Protein AF-A0A0C2S013-F1 (afdb_monomer)

Secondary structure (DSSP, 8-state):
-------TT--HHHHHHHHHHHT-PPPTT--EE--TTSPPBTTEEPPPTT--TTTTTGGG-

Solvent-accessible surface area (backbone atoms only — not comparable to full-atom values): 4224 Å² total; per-residue (Å²): 140,88,89,80,89,74,62,95,83,60,54,52,52,57,57,48,54,51,38,55,75,75,77,52,78,76,59,86,101,54,67,47,81,46,58,76,74,46,71,82,51,103,54,39,48,46,60,62,84,95,58,80,80,68,76,72,70,61,74,76,111

pLDDT: mean 86.5, std 10.89, range [53.28, 95.25]

Organism: Amanita muscaria (strain Koide BX008) (NCBI:txid946122)

Radius of gyration: 14.31 Å; Cα contacts (8 Å, |Δi|>4): 42; chains: 1; bounding box: 29×26×38 Å

Foldseek 3Di:
DDDDDDDPPDQPQVVVVVCCVPPNDQDPPDADEDEQSYDDDPRYDYPDPPDDPDDPPVVVD

Sequence (61 aa):
YVLSGWEGSAADATVYNDARSTGFPIPADKFYLADAGYATCDELLVPYRGVRYHLAEWRRA

Structure (mmCIF, N/CA/C/O backbone):
data_AF-A0A0C2S013-F1
#
_entry.id   AF-A0A0C2S013-F1
#
loop_
_atom_site.group_PDB
_atom_site.id
_atom_site.type_symbol
_atom_site.label_atom_id
_atom_site.label_alt_id
_atom_site.label_comp_id
_atom_site.label_asym_id
_atom_site.label_entity_id
_atom_site.label_seq_id
_atom_site.pdbx_PDB_ins_code
_atom_site.Cartn_x
_atom_site.Cartn_y
_atom_site.Cartn_z
_atom_site.occupancy
_atom_site.B_iso_or_equiv
_atom_site.auth_seq_id
_atom_site.auth_comp_id
_atom_site.auth_asym_id
_atom_site.auth_atom_id
_atom_site.pdbx_PDB_model_num
ATOM 1 N N . TYR A 1 1 ? -7.106 10.474 5.468 1.00 86.50 1 TYR A N 1
ATOM 2 C CA . TYR A 1 1 ? -7.236 9.458 6.527 1.00 86.50 1 TYR A CA 1
ATOM 3 C C . TYR A 1 1 ? -5.897 9.375 7.236 1.00 86.50 1 TYR A C 1
ATOM 5 O O . TYR A 1 1 ? -4.884 9.452 6.552 1.00 86.50 1 TYR A O 1
ATOM 13 N N . VAL A 1 2 ? -5.885 9.315 8.565 1.00 90.94 2 VAL A N 1
ATOM 14 C CA . VAL A 1 2 ? -4.659 9.165 9.361 1.00 90.94 2 VAL A CA 1
ATOM 15 C C . VAL A 1 2 ? -4.951 8.119 10.425 1.00 90.94 2 VAL A C 1
ATOM 17 O O . VAL A 1 2 ? -5.883 8.299 11.204 1.00 90.94 2 VAL A O 1
ATOM 20 N N . LEU A 1 3 ? -4.157 7.052 10.436 1.00 92.56 3 LEU A N 1
ATOM 21 C CA . LEU A 1 3 ? -4.150 6.037 11.481 1.00 92.56 3 LEU A CA 1
ATOM 22 C C . LEU A 1 3 ? -2.833 6.173 12.244 1.00 92.56 3 LEU A C 1
ATOM 24 O O . LEU A 1 3 ? -1.760 6.100 11.649 1.00 92.56 3 LEU A O 1
ATOM 28 N N . SER A 1 4 ? -2.920 6.432 13.544 1.00 92.94 4 SER A N 1
ATOM 29 C CA . SER A 1 4 ? -1.773 6.619 14.435 1.00 92.94 4 SER A CA 1
ATOM 30 C C . SER A 1 4 ? -1.818 5.614 15.587 1.00 92.94 4 SER A C 1
ATOM 32 O O . SER A 1 4 ? -2.826 4.945 15.793 1.00 92.94 4 SER A O 1
ATOM 34 N N . GLY A 1 5 ? -0.719 5.500 16.340 1.00 94.50 5 GLY A N 1
ATOM 35 C CA . GLY A 1 5 ? -0.617 4.584 17.486 1.00 94.50 5 GLY A CA 1
ATOM 36 C C . GLY A 1 5 ? 0.120 3.275 17.200 1.00 94.50 5 GLY A C 1
ATOM 37 O O . GLY A 1 5 ? 0.312 2.482 18.116 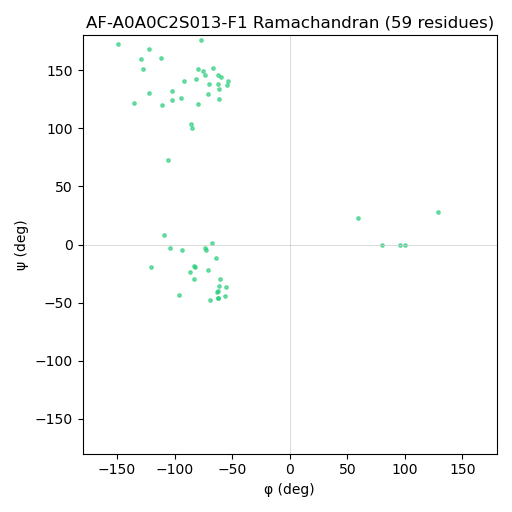1.00 94.50 5 GLY A O 1
ATOM 38 N N . TRP A 1 6 ? 0.583 3.071 15.966 1.00 94.50 6 TRP A N 1
ATOM 39 C CA . TRP A 1 6 ? 1.467 1.964 15.616 1.00 94.50 6 TRP A CA 1
ATOM 40 C C . TRP A 1 6 ? 2.924 2.278 15.962 1.00 94.50 6 TRP A C 1
ATOM 42 O O . TRP A 1 6 ? 3.391 3.409 15.807 1.00 94.50 6 TRP A O 1
ATOM 52 N N . GLU A 1 7 ? 3.644 1.263 16.435 1.00 95.25 7 GLU A N 1
ATOM 53 C CA . GLU A 1 7 ? 5.090 1.338 16.632 1.00 95.25 7 GLU A CA 1
ATOM 54 C C . GLU A 1 7 ? 5.796 1.566 15.287 1.00 95.25 7 GLU A C 1
ATOM 56 O O . GLU A 1 7 ? 5.371 1.037 14.262 1.00 95.25 7 GLU A O 1
ATOM 61 N N . GLY A 1 8 ? 6.906 2.310 15.274 1.00 93.88 8 GLY A N 1
ATOM 62 C CA . GLY A 1 8 ? 7.659 2.584 14.041 1.00 93.88 8 GLY A CA 1
ATOM 63 C C . GLY A 1 8 ? 8.273 1.345 13.369 1.00 93.88 8 GLY A C 1
ATOM 64 O O . GLY A 1 8 ? 8.748 1.441 12.244 1.00 93.88 8 GLY A O 1
ATOM 65 N N . SER A 1 9 ? 8.278 0.198 14.052 1.00 93.25 9 SER A N 1
ATOM 66 C CA . SER A 1 9 ? 8.723 -1.104 13.542 1.00 93.25 9 SER A CA 1
ATOM 67 C C . SER A 1 9 ? 7.583 -1.950 12.955 1.00 93.25 9 SER A C 1
ATOM 69 O O . SER A 1 9 ? 7.836 -3.041 12.439 1.00 93.25 9 SER A O 1
ATOM 71 N N . ALA A 1 10 ? 6.333 -1.482 13.041 1.00 95.00 10 ALA A N 1
ATOM 72 C CA . ALA A 1 10 ? 5.184 -2.206 12.524 1.00 95.00 10 ALA A CA 1
ATOM 73 C C . ALA A 1 10 ? 5.295 -2.396 11.006 1.00 95.00 10 ALA A C 1
ATOM 75 O O . ALA A 1 10 ? 5.670 -1.486 10.272 1.00 95.00 10 ALA A O 1
ATOM 76 N N . ALA A 1 11 ? 4.943 -3.591 10.533 1.00 93.00 11 ALA A N 1
ATOM 77 C CA . ALA A 1 11 ? 4.893 -3.864 9.106 1.00 93.00 11 ALA A CA 1
ATOM 78 C C . ALA A 1 11 ? 3.724 -3.112 8.456 1.00 93.00 11 ALA A C 1
ATOM 80 O O . ALA A 1 11 ? 2.603 -3.137 8.971 1.00 93.00 11 ALA A O 1
ATOM 81 N N . ASP A 1 12 ? 3.960 -2.543 7.277 1.00 92.50 12 ASP A N 1
ATOM 82 C CA . ASP A 1 12 ? 2.960 -1.772 6.530 1.00 92.50 12 ASP A CA 1
ATOM 83 C C . ASP A 1 12 ? 1.674 -2.566 6.264 1.00 92.50 12 ASP A C 1
ATOM 85 O O . ASP A 1 12 ? 0.571 -2.034 6.368 1.00 92.50 12 ASP A O 1
ATOM 89 N N . ALA A 1 13 ? 1.790 -3.874 6.010 1.00 90.06 13 ALA A N 1
ATOM 90 C CA . ALA A 1 13 ? 0.639 -4.760 5.826 1.00 90.06 13 ALA A CA 1
ATOM 91 C C . ALA A 1 13 ? -0.263 -4.841 7.072 1.00 90.06 13 ALA A C 1
ATOM 93 O O . ALA A 1 13 ? -1.485 -4.930 6.950 1.00 90.06 13 ALA A O 1
ATOM 94 N N . THR A 1 14 ? 0.319 -4.792 8.272 1.00 92.81 14 THR A N 1
ATOM 95 C CA . THR A 1 14 ? -0.442 -4.802 9.527 1.00 92.81 14 THR A CA 1
ATOM 96 C C . THR A 1 14 ? -1.213 -3.496 9.689 1.00 92.81 14 THR A C 1
ATOM 98 O O . THR A 1 14 ? -2.417 -3.524 9.940 1.00 92.81 14 THR A O 1
ATOM 101 N N . VAL A 1 15 ? -0.540 -2.363 9.467 1.00 93.75 15 VAL A N 1
ATOM 102 C CA . VAL A 1 15 ? -1.153 -1.028 9.536 1.00 93.75 15 VAL A CA 1
ATOM 103 C C . VAL A 1 15 ? -2.261 -0.884 8.487 1.00 93.75 15 VAL A C 1
ATOM 105 O O . VAL A 1 15 ? -3.332 -0.353 8.775 1.00 93.75 15 VAL A O 1
ATOM 108 N N . TYR A 1 16 ? -2.045 -1.416 7.282 1.00 92.94 16 TYR A N 1
ATOM 109 C CA . TYR A 1 16 ? -3.035 -1.421 6.208 1.00 92.94 16 TYR A CA 1
ATOM 11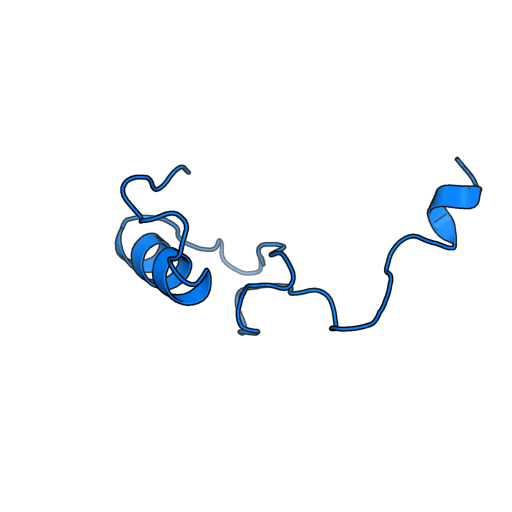0 C C . TYR A 1 16 ? -4.303 -2.206 6.561 1.00 92.94 16 TYR A C 1
ATOM 112 O O . TYR A 1 16 ? -5.415 -1.719 6.346 1.00 92.94 16 TYR A O 1
ATOM 120 N N . ASN A 1 17 ? -4.149 -3.411 7.116 1.00 91.81 17 ASN A N 1
ATOM 121 C CA . ASN A 1 17 ? -5.283 -4.251 7.503 1.00 91.81 17 ASN A CA 1
ATOM 122 C C . ASN A 1 17 ? -6.122 -3.595 8.606 1.00 91.81 17 ASN A 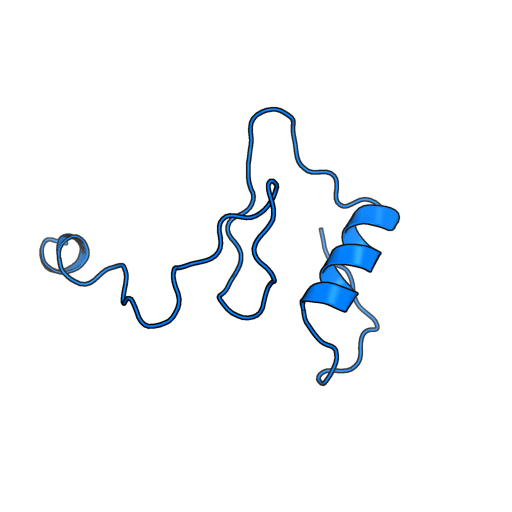C 1
ATOM 124 O O . ASN A 1 17 ? -7.352 -3.604 8.537 1.00 91.81 17 ASN A O 1
ATOM 128 N N . ASP A 1 18 ? -5.464 -2.979 9.588 1.00 94.31 18 ASP A N 1
ATOM 129 C CA . ASP A 1 18 ? -6.144 -2.218 10.633 1.00 94.31 18 ASP A CA 1
ATOM 130 C C . ASP A 1 18 ? -6.907 -1.023 10.040 1.00 94.31 18 ASP A C 1
ATOM 132 O O . ASP A 1 18 ? -8.107 -0.860 10.285 1.00 94.31 18 ASP A O 1
ATOM 136 N N . ALA A 1 19 ? -6.270 -0.263 9.142 1.00 94.31 19 ALA A N 1
ATOM 137 C CA . ALA A 1 19 ? -6.910 0.845 8.438 1.00 94.31 19 ALA A CA 1
ATOM 138 C C . ALA A 1 19 ? -8.169 0.406 7.669 1.00 94.31 19 ALA A C 1
ATOM 140 O O . ALA A 1 19 ? -9.225 1.046 7.756 1.00 94.31 19 ALA A O 1
ATOM 141 N N . ARG A 1 20 ? -8.094 -0.726 6.956 1.00 91.88 20 ARG A N 1
ATOM 142 C CA . ARG A 1 20 ? -9.227 -1.305 6.214 1.00 91.88 20 ARG A CA 1
ATOM 143 C C . ARG A 1 20 ? -10.404 -1.667 7.116 1.00 91.88 20 ARG A C 1
ATOM 145 O O . ARG A 1 20 ? -11.540 -1.607 6.646 1.00 91.88 20 ARG A O 1
ATOM 152 N N . SER A 1 21 ? -10.152 -2.010 8.379 1.00 91.75 21 SER A N 1
ATOM 153 C CA . SER A 1 21 ? -11.192 -2.353 9.357 1.00 91.75 21 SER A CA 1
ATOM 154 C C . SER A 1 21 ? -11.782 -1.142 10.094 1.00 91.75 21 SER A C 1
ATOM 156 O O . SER A 1 21 ? -12.925 -1.196 10.544 1.00 91.75 21 SER A O 1
ATOM 158 N N . THR A 1 22 ? -11.042 -0.031 10.179 1.00 89.81 22 THR A N 1
ATOM 159 C CA . THR A 1 22 ? -11.387 1.138 11.013 1.00 89.81 22 THR A CA 1
ATOM 160 C C . THR A 1 22 ? -11.932 2.340 10.240 1.00 89.81 22 THR A C 1
ATOM 162 O O . THR A 1 22 ? -12.320 3.334 10.852 1.00 89.81 22 THR A O 1
ATOM 165 N N . GLY A 1 23 ? -12.002 2.276 8.907 1.00 89.25 23 GLY A N 1
ATOM 166 C CA . GLY A 1 23 ? -12.628 3.329 8.094 1.00 89.25 23 GLY A CA 1
ATOM 167 C C . GLY A 1 23 ? -11.777 3.862 6.947 1.00 89.25 23 GLY A C 1
ATOM 168 O O . GLY A 1 23 ? -11.959 5.009 6.538 1.00 89.25 23 GLY A O 1
ATOM 169 N N . PHE A 1 24 ? -10.874 3.042 6.407 1.00 92.50 24 PHE A N 1
ATOM 170 C CA . PHE A 1 24 ? -10.154 3.317 5.166 1.00 92.50 24 PHE A CA 1
ATOM 171 C C . PHE A 1 24 ? -10.688 2.455 4.004 1.00 92.50 24 PHE A C 1
ATOM 173 O O . PHE A 1 24 ? -10.038 1.486 3.602 1.00 92.50 24 PHE A O 1
ATOM 180 N N . PRO A 1 25 ? -11.897 2.743 3.478 1.00 90.44 25 PRO A N 1
ATOM 181 C CA . PRO A 1 25 ? -12.439 2.018 2.340 1.00 90.44 25 PRO A CA 1
ATOM 182 C C . PRO A 1 25 ? -11.754 2.454 1.046 1.00 90.44 25 PRO A C 1
ATOM 184 O O . PRO A 1 25 ? -11.383 3.617 0.872 1.00 90.44 25 PRO A O 1
ATOM 187 N N . ILE A 1 26 ? -11.664 1.526 0.104 1.00 90.19 26 ILE A N 1
ATOM 188 C CA . ILE A 1 26 ? -11.203 1.816 -1.250 1.00 90.19 26 ILE A CA 1
ATOM 189 C C . ILE A 1 26 ? -12.436 2.077 -2.109 1.00 90.19 26 ILE A C 1
ATOM 191 O O . ILE A 1 26 ? -13.360 1.260 -2.096 1.00 90.19 26 ILE A O 1
ATOM 195 N N . PRO A 1 27 ? -12.514 3.221 -2.813 1.00 91.12 27 PRO A N 1
ATOM 196 C CA . PRO A 1 27 ? -13.640 3.488 -3.694 1.00 91.12 27 PRO A CA 1
ATOM 197 C C . PRO A 1 27 ? -13.744 2.424 -4.790 1.00 91.12 27 PRO A C 1
ATOM 199 O O . PRO A 1 27 ? -12.724 1.977 -5.312 1.00 91.12 27 PRO A O 1
ATOM 202 N N . ALA A 1 28 ? -14.972 2.075 -5.176 1.00 92.81 28 ALA A N 1
ATOM 203 C CA . ALA A 1 28 ? -15.210 1.168 -6.294 1.00 92.81 28 ALA A CA 1
ATOM 204 C C . ALA A 1 28 ? -14.486 1.651 -7.564 1.00 92.81 28 ALA A C 1
ATOM 206 O O . ALA A 1 28 ? -14.419 2.857 -7.827 1.00 92.81 28 ALA A O 1
ATOM 207 N N . ASP A 1 29 ? -13.933 0.697 -8.316 1.00 92.00 29 ASP A N 1
ATOM 208 C CA . ASP A 1 29 ? -13.188 0.915 -9.563 1.00 92.00 29 ASP A CA 1
ATOM 209 C C . ASP A 1 29 ? -11.947 1.815 -9.422 1.00 92.00 29 ASP A C 1
ATOM 211 O O . ASP A 1 29 ? -11.479 2.420 -10.391 1.00 92.00 29 ASP A O 1
ATOM 215 N N . LYS A 1 30 ? -11.397 1.928 -8.207 1.00 93.50 30 LYS A N 1
ATOM 216 C CA . LYS A 1 30 ? -10.167 2.674 -7.930 1.00 93.50 30 LYS A CA 1
ATOM 217 C C . LYS A 1 30 ? -9.179 1.836 -7.136 1.00 93.50 30 LYS A C 1
ATOM 219 O O . LYS A 1 30 ? -9.543 0.896 -6.442 1.00 93.50 30 LYS A O 1
ATOM 224 N N . PHE A 1 31 ? -7.925 2.261 -7.207 1.00 93.25 31 PHE A N 1
ATOM 225 C CA . PHE A 1 31 ? -6.817 1.693 -6.451 1.00 93.25 31 PHE A CA 1
ATOM 226 C C . PHE A 1 31 ? -6.088 2.813 -5.717 1.00 93.25 31 PHE A C 1
ATOM 228 O O . PHE A 1 31 ? -6.030 3.947 -6.208 1.00 93.25 31 PHE A O 1
ATOM 235 N N . TYR A 1 32 ? -5.489 2.492 -4.573 1.00 93.19 32 TYR A N 1
ATOM 236 C CA . TYR A 1 32 ? -4.500 3.375 -3.961 1.00 93.19 32 TYR A CA 1
ATOM 237 C C . TYR A 1 32 ? -3.097 3.010 -4.434 1.00 93.19 32 TYR A C 1
ATOM 239 O O . TYR A 1 32 ? -2.754 1.838 -4.567 1.00 93.19 32 TYR A O 1
ATOM 247 N N . LEU A 1 33 ? -2.278 4.031 -4.678 1.00 92.69 33 LEU A N 1
ATOM 248 C CA . LEU A 1 33 ? -0.848 3.857 -4.893 1.00 92.69 33 LEU A CA 1
ATOM 249 C C . LEU A 1 33 ? -0.178 3.692 -3.527 1.00 92.69 33 LEU A C 1
ATOM 251 O O . LEU A 1 33 ? -0.289 4.581 -2.683 1.00 92.69 33 LEU A O 1
ATOM 255 N N . ALA A 1 34 ? 0.497 2.568 -3.326 1.00 91.88 34 ALA A N 1
ATOM 256 C CA . ALA A 1 34 ? 1.244 2.271 -2.112 1.00 91.88 34 ALA A CA 1
ATOM 257 C C . ALA A 1 34 ? 2.747 2.248 -2.405 1.00 91.88 34 ALA A C 1
ATOM 259 O O . ALA A 1 34 ? 3.168 2.113 -3.555 1.00 91.88 34 ALA A O 1
ATOM 260 N N . ASP A 1 35 ? 3.574 2.395 -1.375 1.00 89.81 35 ASP A N 1
ATOM 261 C CA . ASP A 1 35 ? 5.012 2.187 -1.519 1.00 89.81 35 ASP A CA 1
ATOM 262 C C . ASP A 1 35 ? 5.364 0.684 -1.563 1.00 89.81 35 ASP A C 1
ATOM 264 O O . ASP A 1 35 ? 4.508 -0.193 -1.440 1.00 89.81 35 ASP A O 1
ATOM 268 N N . ALA A 1 36 ? 6.647 0.377 -1.769 1.00 88.69 36 ALA A N 1
ATOM 269 C CA . ALA A 1 36 ? 7.136 -0.994 -1.933 1.00 88.69 36 ALA A CA 1
ATOM 270 C C . ALA A 1 36 ? 7.171 -1.835 -0.635 1.00 88.69 36 ALA A C 1
ATOM 272 O O . ALA A 1 36 ? 7.567 -3.004 -0.693 1.00 88.69 36 ALA A O 1
ATOM 273 N N . GLY A 1 37 ? 6.822 -1.253 0.515 1.00 88.44 37 GLY A N 1
ATOM 274 C CA . GLY A 1 37 ? 6.697 -1.945 1.798 1.00 88.44 37 GLY A CA 1
ATOM 275 C C . GLY A 1 37 ? 5.353 -2.659 1.974 1.00 88.44 37 GLY A C 1
ATOM 276 O O . GLY A 1 37 ? 5.260 -3.633 2.725 1.00 88.44 37 GLY A O 1
ATOM 277 N N . TYR A 1 38 ? 4.338 -2.269 1.198 1.00 92.00 38 TYR A N 1
ATOM 278 C CA . TYR A 1 38 ? 3.022 -2.905 1.203 1.00 92.00 38 TYR A CA 1
ATOM 279 C C . TYR A 1 38 ? 3.001 -4.200 0.382 1.00 92.00 38 TYR A C 1
ATOM 281 O O . TYR A 1 38 ? 3.728 -4.380 -0.599 1.00 92.00 38 TYR A O 1
ATOM 289 N N . ALA A 1 39 ? 2.121 -5.118 0.781 1.00 87.19 39 ALA A N 1
ATOM 290 C CA . ALA A 1 39 ? 1.859 -6.334 0.025 1.00 87.19 39 ALA A CA 1
ATOM 291 C C . ALA A 1 39 ? 1.042 -6.026 -1.240 1.00 87.19 39 ALA A C 1
ATOM 293 O O . ALA A 1 39 ? 0.167 -5.162 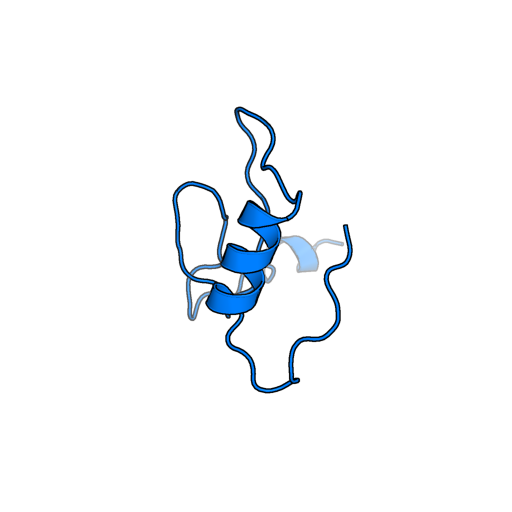-1.233 1.00 87.19 39 ALA A O 1
ATOM 294 N N . THR A 1 40 ? 1.302 -6.763 -2.321 1.00 87.50 40 THR A N 1
ATOM 295 C CA . THR A 1 40 ? 0.484 -6.691 -3.538 1.00 87.50 40 THR A CA 1
ATOM 296 C C . THR A 1 40 ? -0.884 -7.327 -3.287 1.00 87.50 40 THR A C 1
ATOM 298 O O . THR A 1 40 ? -0.960 -8.462 -2.817 1.00 87.50 40 THR A O 1
ATOM 301 N N . CYS A 1 41 ? -1.955 -6.613 -3.625 1.00 87.75 41 CYS A N 1
ATOM 302 C CA . CYS A 1 41 ? -3.334 -7.096 -3.579 1.00 87.75 41 CYS A CA 1
ATOM 303 C C . CYS A 1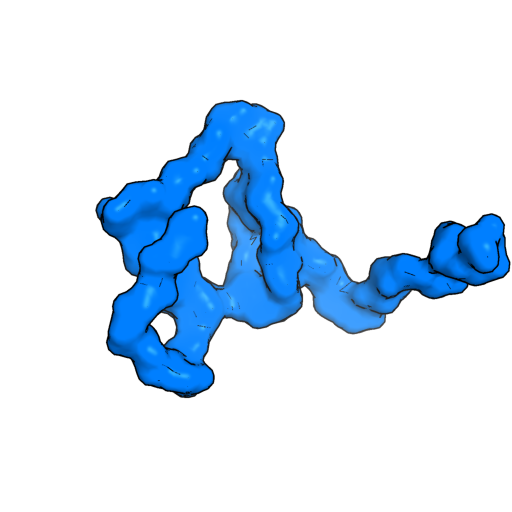 41 ? -4.170 -6.410 -4.669 1.00 87.75 41 CYS A C 1
ATOM 305 O O . CYS A 1 41 ? -3.712 -5.450 -5.288 1.00 87.75 41 CYS A O 1
ATOM 307 N N . ASP A 1 42 ? -5.412 -6.854 -4.858 1.00 88.12 42 ASP A N 1
ATOM 308 C CA . ASP A 1 42 ? -6.341 -6.326 -5.875 1.00 88.12 42 ASP A CA 1
ATOM 309 C C . ASP A 1 42 ? -6.795 -4.879 -5.618 1.00 88.12 42 ASP A C 1
ATOM 311 O O . ASP A 1 42 ? -7.603 -4.321 -6.347 1.00 88.12 42 ASP A O 1
ATOM 315 N N . GLU A 1 43 ? -6.297 -4.265 -4.557 1.00 91.69 43 GLU A N 1
ATOM 316 C CA . GLU A 1 43 ? -6.752 -2.992 -4.020 1.00 91.69 43 GLU A CA 1
ATOM 317 C C . GLU A 1 43 ? -5.633 -1.933 -4.005 1.00 91.69 43 GLU A C 1
ATOM 319 O O . GLU A 1 43 ? -5.900 -0.725 -3.965 1.00 91.69 43 GLU A O 1
ATOM 324 N N . LEU A 1 44 ? -4.371 -2.375 -4.086 1.00 93.00 44 LEU A N 1
ATOM 325 C CA . LEU A 1 44 ? -3.183 -1.530 -4.031 1.00 93.00 44 LEU A CA 1
ATOM 326 C C . LEU A 1 44 ? -2.321 -1.689 -5.282 1.00 93.00 44 LEU A C 1
ATOM 328 O O . LEU A 1 44 ? -1.902 -2.785 -5.651 1.00 93.00 44 LEU A O 1
ATOM 332 N N . LEU A 1 45 ? -1.957 -0.555 -5.873 1.00 92.88 45 LEU A N 1
ATOM 333 C CA . LEU A 1 45 ? -0.898 -0.479 -6.869 1.00 92.88 45 LEU A CA 1
ATOM 334 C C . LEU A 1 45 ? 0.434 -0.314 -6.143 1.00 92.88 45 LEU A C 1
ATOM 336 O O . LEU A 1 45 ? 0.755 0.767 -5.653 1.00 92.88 45 LEU A O 1
ATOM 340 N N . VAL A 1 46 ? 1.204 -1.397 -6.081 1.00 92.12 46 VAL A N 1
ATOM 341 C CA . VAL A 1 46 ? 2.550 -1.413 -5.498 1.00 92.12 46 VAL A CA 1
ATOM 342 C C . VAL A 1 46 ? 3.581 -1.395 -6.633 1.00 92.12 46 VAL A C 1
ATOM 344 O O . VAL A 1 46 ? 3.458 -2.188 -7.572 1.00 92.12 46 VAL A O 1
ATOM 347 N N . PRO A 1 47 ? 4.609 -0.526 -6.585 1.00 90.12 47 PRO A N 1
ATOM 348 C CA . PRO A 1 47 ? 5.689 -0.531 -7.559 1.00 90.12 47 PRO A CA 1
ATOM 349 C C . PRO A 1 47 ? 6.343 -1.907 -7.665 1.00 90.12 47 PRO A C 1
ATOM 351 O O . PRO A 1 47 ? 6.645 -2.549 -6.656 1.00 90.12 47 PRO A O 1
ATOM 354 N N . TYR A 1 48 ? 6.630 -2.345 -8.891 1.00 86.31 48 TYR A N 1
ATOM 355 C CA . TYR A 1 48 ? 7.374 -3.583 -9.078 1.00 86.31 48 TYR A CA 1
ATOM 356 C C . TYR A 1 48 ? 8.764 -3.459 -8.451 1.00 86.31 48 TYR A C 1
ATOM 358 O O . TYR A 1 48 ? 9.539 -2.542 -8.752 1.00 86.31 48 TYR A O 1
ATOM 366 N N . ARG A 1 49 ? 9.086 -4.397 -7.560 1.00 81.38 49 ARG A N 1
ATOM 367 C CA . ARG A 1 49 ? 10.332 -4.362 -6.792 1.00 81.38 49 ARG A CA 1
ATOM 368 C C . ARG A 1 49 ? 11.534 -4.427 -7.732 1.00 81.38 49 ARG A C 1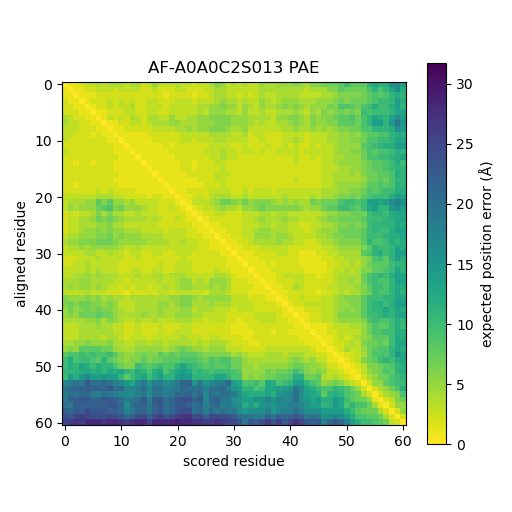
ATOM 370 O O . ARG A 1 49 ? 11.589 -5.240 -8.648 1.00 81.38 49 ARG A O 1
ATOM 377 N N . GLY A 1 50 ? 12.514 -3.561 -7.487 1.00 80.19 50 GLY A N 1
ATOM 378 C CA . GLY A 1 50 ? 13.739 -3.492 -8.288 1.00 80.19 50 GLY A CA 1
ATOM 379 C C . GLY A 1 50 ? 13.600 -2.738 -9.613 1.00 80.19 50 GLY A C 1
ATOM 380 O O . GLY A 1 50 ? 14.597 -2.581 -10.316 1.00 80.19 50 GLY A O 1
ATOM 381 N N . VAL A 1 51 ? 12.415 -2.215 -9.945 1.00 81.56 51 VAL A N 1
ATOM 382 C CA . VAL A 1 51 ? 12.226 -1.338 -11.105 1.00 81.56 51 VAL A CA 1
ATOM 383 C C . VAL A 1 51 ? 12.141 0.109 -10.641 1.00 81.56 51 VAL A C 1
ATOM 385 O O . VAL A 1 51 ? 11.316 0.482 -9.811 1.00 81.56 51 VAL A O 1
ATOM 388 N N . ARG A 1 52 ? 13.017 0.948 -11.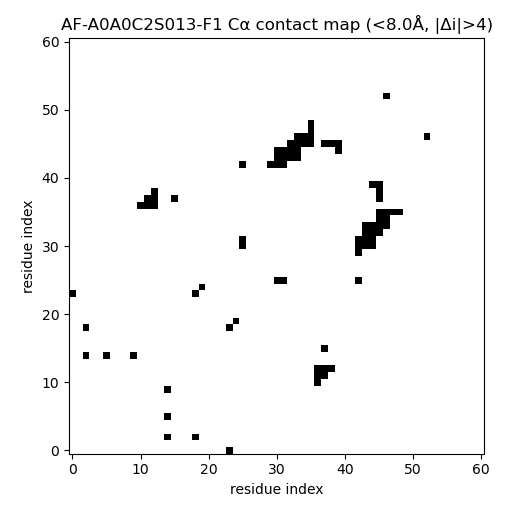199 1.00 77.25 52 ARG A N 1
AT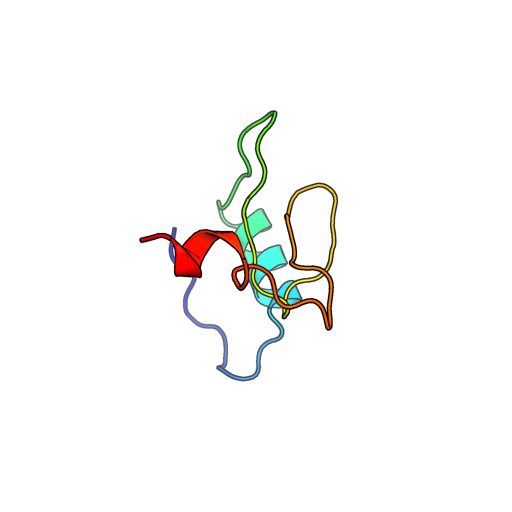OM 389 C CA . ARG A 1 52 ? 12.951 2.398 -11.018 1.00 77.25 52 ARG A CA 1
ATOM 390 C C . ARG A 1 52 ? 11.992 2.978 -12.040 1.00 77.25 52 ARG A C 1
ATOM 392 O O . ARG A 1 52 ? 12.353 3.195 -13.196 1.00 77.25 52 ARG A O 1
ATOM 399 N N . TYR A 1 53 ? 10.782 3.245 -11.588 1.00 70.06 53 TYR A N 1
ATOM 400 C CA . TYR A 1 53 ? 9.859 4.114 -12.297 1.00 70.06 53 TYR A CA 1
ATOM 401 C C . TYR A 1 53 ? 10.437 5.549 -12.268 1.00 70.06 53 TYR A C 1
ATOM 403 O O . TYR A 1 53 ? 11.207 5.877 -11.368 1.00 70.06 53 TYR A O 1
ATOM 411 N N . HIS A 1 54 ? 10.135 6.383 -13.269 1.00 69.56 54 HIS A N 1
ATOM 412 C CA . HIS A 1 54 ? 10.477 7.827 -13.367 1.00 69.56 54 HIS A CA 1
ATOM 413 C C . HIS A 1 54 ? 11.738 8.292 -14.132 1.00 69.56 54 HIS A C 1
ATOM 415 O O . HIS A 1 54 ? 11.931 9.498 -14.262 1.00 69.56 54 HIS A O 1
ATOM 421 N N . LEU A 1 55 ? 12.581 7.436 -14.724 1.00 63.81 55 LEU A N 1
ATOM 422 C CA . LEU A 1 55 ? 13.836 7.937 -15.333 1.00 63.81 55 LEU A CA 1
ATOM 423 C C . LEU A 1 55 ? 13.737 8.500 -16.765 1.00 63.81 55 LEU A C 1
ATOM 425 O O . LEU A 1 55 ? 14.642 9.226 -17.174 1.00 63.81 55 LEU A O 1
ATOM 429 N N . ALA A 1 56 ? 12.686 8.193 -17.528 1.00 64.25 56 ALA A N 1
ATOM 430 C CA . ALA A 1 56 ? 12.587 8.627 -18.928 1.00 64.25 56 ALA A CA 1
ATOM 431 C C . ALA A 1 56 ? 11.760 9.911 -19.115 1.00 64.25 56 ALA A C 1
ATOM 433 O O . ALA A 1 56 ? 12.183 10.806 -19.843 1.00 64.25 56 ALA A O 1
ATOM 434 N N . GLU A 1 57 ? 10.615 10.027 -18.441 1.00 62.50 57 GLU A N 1
ATOM 435 C CA . GLU A 1 57 ? 9.675 11.143 -18.642 1.00 62.50 57 GLU A CA 1
ATOM 436 C C . GLU A 1 57 ? 10.051 12.395 -17.839 1.00 62.50 57 GLU A C 1
ATOM 438 O O . GLU A 1 57 ? 9.856 13.508 -18.317 1.00 62.50 57 GLU A O 1
ATOM 443 N N . TRP A 1 58 ? 10.698 12.237 -16.678 1.00 58.47 58 TRP A N 1
ATOM 444 C CA . TRP A 1 58 ? 11.140 13.372 -15.854 1.00 58.47 58 TRP A CA 1
ATOM 445 C C . TRP A 1 58 ? 12.316 14.146 -16.469 1.00 58.47 58 TRP A C 1
ATOM 447 O O . TRP A 1 58 ? 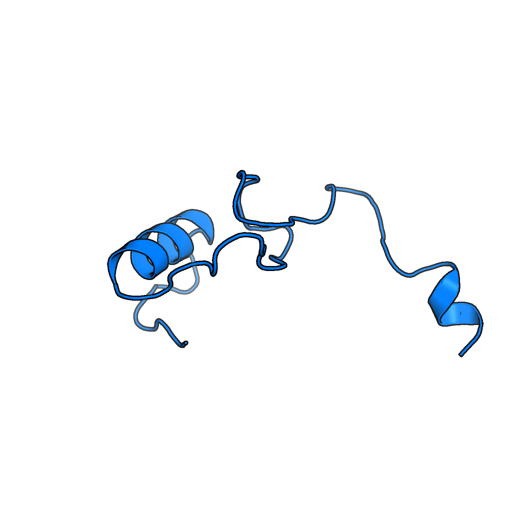12.526 15.315 -16.173 1.00 58.47 58 TRP A O 1
ATOM 457 N N . ARG A 1 59 ? 13.092 13.519 -17.364 1.00 58.12 59 ARG A N 1
ATOM 458 C CA . ARG A 1 59 ? 14.223 14.173 -18.050 1.00 58.12 59 ARG A CA 1
ATOM 459 C C . ARG A 1 59 ? 13.795 15.191 -19.115 1.00 58.12 59 ARG A C 1
ATOM 461 O O . ARG A 1 59 ? 14.665 15.812 -19.716 1.00 58.12 59 ARG A O 1
ATOM 468 N N . ARG A 1 60 ? 12.492 15.320 -19.391 1.00 59.59 60 ARG A N 1
ATOM 469 C CA . ARG A 1 60 ? 11.926 16.274 -20.359 1.00 59.59 60 ARG A CA 1
ATOM 470 C C . ARG A 1 60 ? 11.142 17.424 -19.705 1.00 59.59 60 ARG A C 1
ATOM 472 O O . ARG A 1 60 ? 10.489 18.159 -20.440 1.00 59.59 60 ARG A O 1
ATOM 479 N N . ALA A 1 61 ? 11.189 17.555 -18.377 1.00 53.28 61 ALA A N 1
ATOM 480 C CA . ALA A 1 61 ? 10.620 18.692 -17.650 1.00 53.28 61 ALA A CA 1
ATOM 481 C C . ALA A 1 61 ? 11.606 19.865 -17.579 1.00 53.28 61 ALA A C 1
ATOM 483 O O . ALA A 1 61 ? 12.815 19.598 -17.378 1.00 53.28 61 ALA A O 1
#

Mean predicted aligned error: 6.02 Å